Protein AF-A0A934IXE3-F1 (afdb_monomer_lite)

Structure (mmCIF, N/CA/C/O backbone):
data_AF-A0A934IXE3-F1
#
_entry.id   AF-A0A934IXE3-F1
#
loop_
_atom_site.group_PDB
_atom_site.id
_atom_site.type_symbol
_atom_site.label_atom_id
_atom_site.label_alt_id
_atom_site.label_comp_id
_atom_site.label_asym_id
_atom_site.label_entity_id
_atom_site.label_seq_id
_atom_site.pdbx_PDB_ins_code
_atom_site.Cartn_x
_atom_site.Cartn_y
_atom_site.Cartn_z
_atom_site.occupancy
_atom_site.B_iso_or_equiv
_atom_site.auth_seq_id
_atom_site.auth_comp_id
_atom_site.auth_asym_id
_atom_site.auth_atom_id
_atom_site.pdbx_PDB_model_num
ATOM 1 N N . MET A 1 1 ? 27.369 54.964 24.918 1.00 41.62 1 MET A N 1
ATOM 2 C CA . MET A 1 1 ? 25.984 54.658 24.508 1.00 41.62 1 MET A CA 1
ATOM 3 C C . MET A 1 1 ? 26.082 53.618 23.409 1.00 41.62 1 MET A C 1
ATOM 5 O O . MET A 1 1 ? 26.568 53.944 22.337 1.00 41.62 1 MET A O 1
ATOM 9 N N . MET A 1 2 ? 25.799 52.357 23.738 1.00 39.41 2 MET A N 1
ATOM 10 C CA . MET A 1 2 ? 25.852 51.229 22.805 1.00 39.41 2 MET A CA 1
ATOM 11 C C . MET A 1 2 ? 24.438 50.991 22.272 1.00 39.41 2 MET A C 1
ATOM 13 O O . MET A 1 2 ? 23.525 5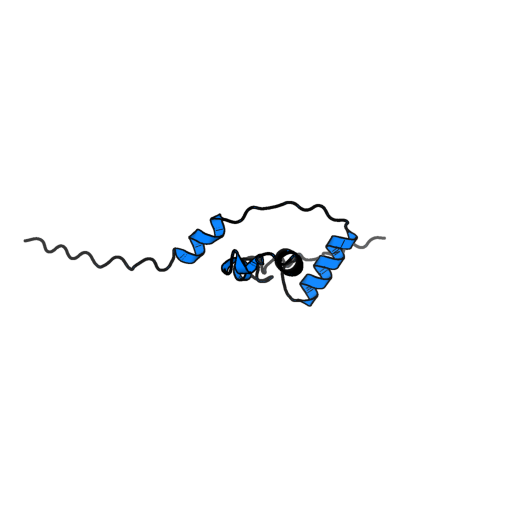0.786 23.067 1.00 39.41 2 MET A O 1
ATOM 17 N N . THR A 1 3 ? 24.256 51.058 20.957 1.00 46.75 3 THR A N 1
ATOM 18 C CA . THR A 1 3 ? 23.039 50.627 20.261 1.00 46.75 3 THR A CA 1
ATOM 19 C C . THR A 1 3 ? 23.228 49.176 19.840 1.00 46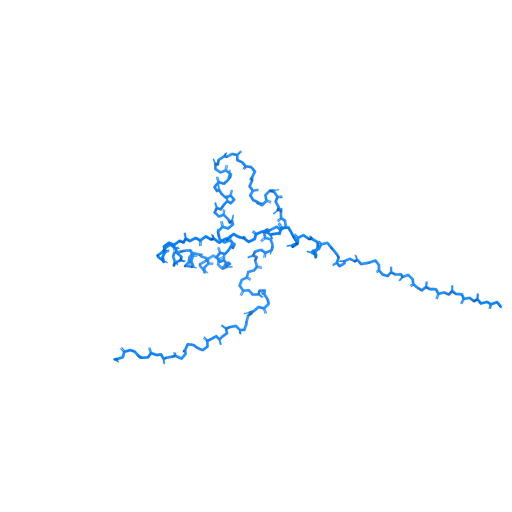.75 3 THR A C 1
ATOM 21 O O . THR A 1 3 ? 24.016 48.878 18.944 1.00 46.75 3 THR A O 1
ATOM 24 N N . THR A 1 4 ? 22.556 48.269 20.538 1.00 48.34 4 THR A N 1
ATOM 25 C CA . THR A 1 4 ? 22.414 46.863 20.159 1.00 48.34 4 THR A CA 1
ATOM 26 C C . THR A 1 4 ? 21.171 46.738 19.285 1.00 48.34 4 THR A C 1
ATOM 28 O O . THR A 1 4 ? 20.062 46.675 19.804 1.00 48.34 4 THR A O 1
ATOM 31 N N . ASP A 1 5 ? 21.362 46.698 17.969 1.00 47.59 5 ASP A N 1
ATOM 32 C CA . ASP A 1 5 ? 20.353 46.231 17.017 1.00 47.59 5 ASP A CA 1
ATOM 33 C C . ASP A 1 5 ? 20.688 44.780 16.651 1.00 47.59 5 ASP A C 1
ATOM 35 O O . ASP A 1 5 ? 21.647 44.497 15.933 1.00 47.59 5 ASP A O 1
ATOM 39 N N . LEU A 1 6 ? 19.923 43.849 17.219 1.00 55.50 6 LEU A N 1
ATOM 40 C CA . LEU A 1 6 ? 19.885 42.444 16.821 1.00 55.50 6 LEU A CA 1
ATOM 41 C C . LEU A 1 6 ? 18.729 42.289 15.825 1.00 55.50 6 LEU A C 1
ATOM 43 O O . LEU A 1 6 ? 17.585 42.487 16.237 1.00 55.50 6 LEU A O 1
ATOM 47 N N . PRO A 1 7 ? 18.967 41.933 14.550 1.00 52.28 7 PRO A N 1
ATOM 48 C CA . PRO A 1 7 ? 17.870 41.676 13.639 1.00 52.28 7 PRO A CA 1
ATOM 49 C C . PRO A 1 7 ? 17.234 40.315 13.936 1.00 52.28 7 PRO A C 1
ATOM 51 O O . PRO A 1 7 ? 17.902 39.292 14.102 1.00 52.28 7 PRO A O 1
ATOM 54 N N . GLU A 1 8 ? 15.912 40.392 14.008 1.00 48.75 8 GLU A N 1
ATOM 55 C CA . GLU A 1 8 ? 14.884 39.364 14.067 1.00 48.75 8 GLU A CA 1
ATOM 56 C C . GLU A 1 8 ? 15.306 38.001 13.503 1.00 48.75 8 GLU A C 1
ATOM 58 O O . GLU A 1 8 ? 15.623 37.837 12.322 1.00 48.75 8 GLU A O 1
ATOM 63 N N . GLN A 1 9 ? 15.245 36.993 14.376 1.00 45.75 9 GLN A N 1
ATOM 64 C CA . GLN A 1 9 ? 15.254 35.591 13.990 1.00 45.75 9 GLN A CA 1
ATOM 65 C C . GLN A 1 9 ? 14.105 35.349 13.010 1.00 45.75 9 GLN A C 1
ATOM 67 O O . GLN A 1 9 ? 12.937 35.344 13.396 1.00 45.75 9 GLN A O 1
ATOM 72 N N . GLN A 1 10 ? 14.455 35.121 11.745 1.00 41.34 10 GLN A N 1
ATOM 73 C CA . GLN A 1 10 ? 13.557 34.539 10.760 1.00 41.34 10 GLN A CA 1
ATOM 74 C C . GLN A 1 10 ? 12.968 33.260 11.358 1.00 41.34 10 GLN A C 1
ATOM 76 O O . GLN A 1 10 ? 13.677 32.279 11.601 1.00 41.34 10 GLN A O 1
ATOM 81 N N . MET A 1 11 ? 11.671 33.324 11.664 1.00 42.59 11 MET A N 1
ATOM 82 C CA . MET A 1 11 ? 10.879 32.205 12.141 1.00 42.59 11 MET A CA 1
ATOM 83 C C . MET A 1 11 ? 11.084 31.024 11.194 1.00 42.59 11 MET A C 1
ATOM 85 O O . MET A 1 11 ? 10.781 31.082 10.006 1.00 42.59 11 MET A O 1
ATOM 89 N N . GLN A 1 12 ? 11.647 29.962 11.761 1.00 47.66 12 GLN A N 1
ATOM 90 C CA . GLN A 1 12 ? 11.819 28.651 11.161 1.00 47.66 12 GLN A CA 1
ATOM 91 C C . GLN A 1 12 ? 10.469 28.086 10.701 1.00 47.66 12 GLN A C 1
ATOM 93 O O . GLN A 1 12 ? 9.808 27.352 11.431 1.00 47.66 12 GLN A O 1
ATOM 98 N N . GLU A 1 13 ? 10.111 28.329 9.446 1.00 43.06 13 GLU A N 1
ATOM 99 C CA . GLU A 1 13 ? 9.089 27.570 8.711 1.00 43.06 13 GLU A CA 1
ATOM 100 C C . GLU A 1 13 ? 9.633 26.230 8.174 1.00 43.06 13 GLU A C 1
ATOM 102 O O . GLU A 1 13 ? 9.143 25.673 7.198 1.00 43.06 13 GLU A O 1
ATOM 107 N N . SER A 1 14 ? 10.674 25.680 8.804 1.00 47.84 14 SER A N 1
ATOM 108 C CA . SER A 1 14 ? 11.356 24.465 8.332 1.00 47.84 14 SER A CA 1
ATOM 109 C C . SER A 1 14 ? 11.128 23.227 9.204 1.00 47.84 14 SER A C 1
ATOM 111 O O . SER A 1 14 ? 11.737 22.201 8.943 1.00 47.84 14 SER A O 1
ATOM 113 N N . THR A 1 15 ? 10.279 23.273 10.237 1.00 43.69 15 THR A N 1
ATOM 114 C CA . THR A 1 15 ? 10.233 22.189 11.248 1.00 43.69 15 THR A CA 1
ATOM 115 C C . THR A 1 15 ? 8.976 21.318 11.244 1.00 43.69 15 THR A C 1
ATOM 117 O O . THR A 1 15 ? 8.930 20.338 11.985 1.00 43.69 15 THR A O 1
ATOM 120 N N . SER A 1 16 ? 7.974 21.620 10.412 1.00 44.19 16 SER A N 1
ATOM 121 C CA . SER A 1 16 ? 6.739 20.820 10.353 1.00 44.19 16 SER A CA 1
ATOM 122 C C . SER A 1 16 ? 6.983 19.446 9.709 1.00 44.19 16 SER A C 1
ATOM 124 O O . SER A 1 16 ? 6.788 18.417 10.353 1.00 44.19 16 SER A O 1
ATOM 126 N N . CYS A 1 17 ? 7.539 19.418 8.490 1.00 44.56 17 CYS A N 1
ATOM 127 C CA . CYS A 1 17 ? 7.801 18.165 7.772 1.00 44.56 17 CYS A CA 1
ATOM 128 C C . CYS A 1 17 ? 8.846 17.273 8.466 1.00 44.56 17 CYS A C 1
ATOM 130 O O . CYS A 1 17 ? 8.735 16.051 8.421 1.00 44.56 17 CYS A O 1
ATOM 132 N N . ASP A 1 18 ? 9.842 17.864 9.134 1.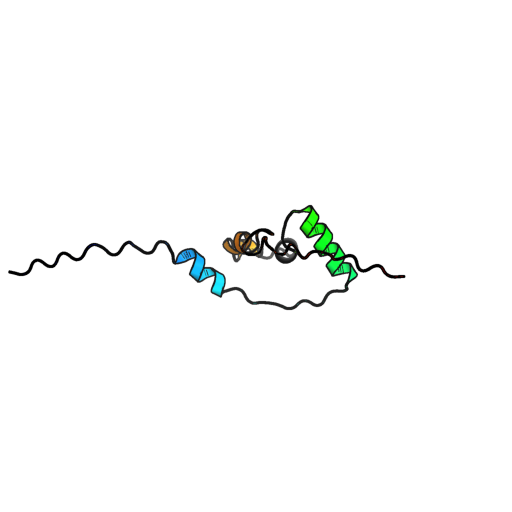00 49.44 18 ASP A N 1
ATOM 133 C CA . ASP A 1 18 ? 10.920 17.107 9.784 1.00 49.44 18 ASP A CA 1
ATOM 134 C C . ASP A 1 18 ? 10.480 16.398 11.070 1.00 49.44 18 ASP A C 1
ATOM 136 O O . ASP A 1 18 ? 11.132 15.441 11.482 1.00 49.44 18 ASP A O 1
ATOM 140 N N . ARG A 1 19 ? 9.382 16.819 11.714 1.00 48.88 19 ARG A N 1
ATOM 141 C CA . ARG A 1 19 ? 8.889 16.193 12.954 1.00 48.88 19 ARG A CA 1
ATOM 142 C C . ARG A 1 19 ? 8.017 14.960 12.711 1.00 48.88 19 ARG A C 1
ATOM 144 O O . ARG A 1 19 ? 7.991 14.073 13.560 1.00 48.88 19 ARG A O 1
ATOM 151 N N . GLU A 1 20 ? 7.332 14.873 11.573 1.00 54.41 20 GLU A N 1
ATOM 152 C CA . GLU A 1 20 ? 6.351 13.809 11.299 1.00 54.41 20 GLU A CA 1
ATOM 153 C C . GLU A 1 20 ? 6.996 12.493 10.828 1.00 54.41 20 GLU A C 1
ATOM 155 O O . GLU A 1 20 ? 6.527 11.409 11.181 1.00 54.41 20 GLU A O 1
ATOM 160 N N . VAL A 1 21 ? 8.144 12.562 10.140 1.00 55.12 21 VAL A N 1
ATOM 161 C CA . VAL A 1 21 ? 8.894 11.381 9.655 1.00 55.12 21 VAL A CA 1
ATOM 162 C C . VAL A 1 21 ? 9.365 10.466 10.802 1.00 55.12 21 VAL A C 1
ATOM 164 O O . VAL A 1 21 ? 9.549 9.264 10.605 1.00 55.12 21 VAL A O 1
ATOM 167 N N . TRP A 1 22 ? 9.499 10.995 12.024 1.00 52.03 22 TRP A N 1
ATOM 168 C CA . TRP A 1 22 ? 9.982 10.259 13.202 1.00 52.03 22 TRP A CA 1
ATOM 169 C C . TRP A 1 22 ? 9.003 9.211 13.739 1.00 52.03 22 TRP A C 1
ATOM 171 O O . TRP A 1 22 ? 9.401 8.380 14.554 1.00 52.03 22 TRP A O 1
ATOM 181 N N . ASN A 1 23 ? 7.741 9.218 13.298 1.00 71.44 23 ASN A N 1
ATOM 182 C CA . ASN A 1 23 ? 6.723 8.287 13.789 1.00 71.44 23 ASN A CA 1
ATOM 183 C C . ASN A 1 23 ? 6.414 7.139 12.808 1.00 71.44 23 ASN A C 1
ATOM 185 O O . ASN A 1 23 ? 5.332 6.553 12.846 1.00 71.44 23 ASN A O 1
ATOM 189 N N . VAL A 1 24 ? 7.350 6.806 11.912 1.00 79.69 24 VAL A N 1
ATOM 190 C CA . VAL A 1 24 ? 7.247 5.615 11.054 1.00 79.69 24 VAL A CA 1
ATOM 191 C C . VAL A 1 24 ? 7.977 4.446 11.707 1.00 79.69 24 VAL A C 1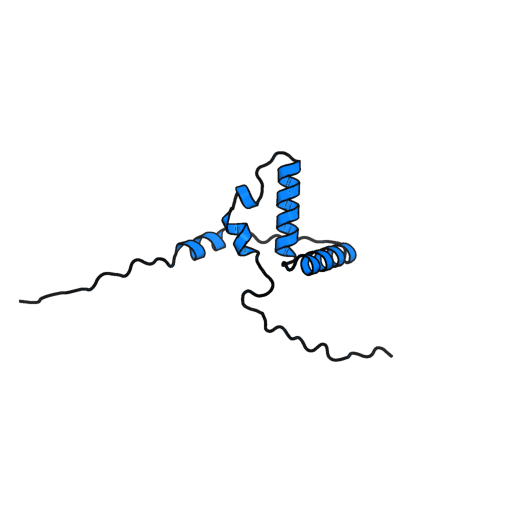
ATOM 193 O O . VAL A 1 24 ? 9.167 4.528 12.007 1.00 79.69 24 VAL A O 1
ATOM 196 N N . ARG A 1 25 ? 7.286 3.314 11.871 1.00 86.00 25 ARG A N 1
ATOM 197 C CA . ARG A 1 25 ? 7.909 2.046 12.269 1.00 86.00 25 ARG A CA 1
ATOM 198 C C . ARG A 1 25 ? 8.009 1.107 11.072 1.00 86.00 25 ARG A C 1
ATOM 200 O O . ARG A 1 25 ? 6.996 0.759 10.471 1.00 86.00 25 ARG A O 1
ATOM 207 N N . GLU A 1 26 ? 9.221 0.655 10.759 1.00 86.88 26 GLU A N 1
ATOM 208 C CA . GLU A 1 26 ? 9.441 -0.321 9.690 1.00 86.88 26 GLU A CA 1
ATOM 209 C C . GLU A 1 26 ? 8.967 -1.721 10.110 1.00 86.88 26 GLU A C 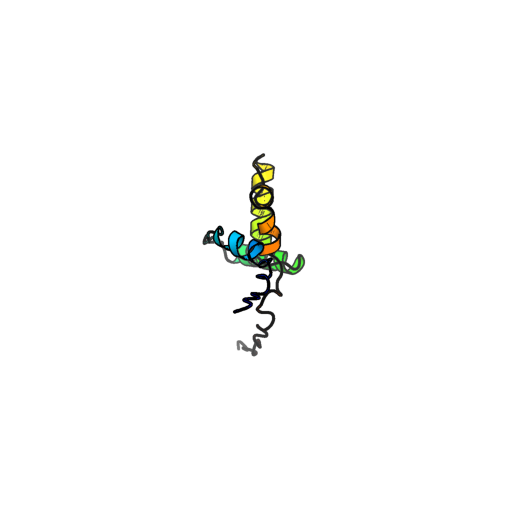1
ATOM 211 O O . GLU A 1 26 ? 9.279 -2.210 11.200 1.00 86.88 26 GLU A O 1
ATOM 216 N N . VAL A 1 27 ? 8.229 -2.384 9.218 1.00 89.94 27 VAL A N 1
ATOM 217 C CA . VAL A 1 27 ? 7.758 -3.763 9.386 1.00 89.94 27 VAL A CA 1
ATOM 218 C C . VAL A 1 27 ? 8.248 -4.603 8.212 1.00 89.94 27 VAL A C 1
ATOM 220 O O . VAL A 1 27 ? 8.030 -4.263 7.051 1.00 89.94 27 VAL A O 1
ATOM 223 N N . ARG A 1 28 ? 8.886 -5.740 8.510 1.00 93.00 28 ARG A N 1
ATOM 224 C CA . ARG A 1 28 ? 9.351 -6.694 7.496 1.00 93.00 28 ARG A CA 1
ATOM 225 C C . ARG A 1 28 ? 8.273 -7.731 7.203 1.00 93.00 28 ARG A C 1
ATOM 227 O O . ARG A 1 28 ? 7.947 -8.545 8.063 1.00 93.00 28 ARG A O 1
ATOM 234 N N . LEU A 1 29 ? 7.773 -7.737 5.972 1.00 91.62 29 LEU A N 1
ATOM 235 C CA . LEU A 1 29 ? 6.805 -8.718 5.481 1.00 91.62 29 LEU A CA 1
ATOM 236 C C . LEU A 1 29 ? 7.507 -9.762 4.607 1.00 91.62 29 LEU A C 1
ATOM 238 O O . LEU A 1 29 ? 8.286 -9.423 3.718 1.00 91.62 29 LEU A O 1
ATOM 242 N N . ARG A 1 30 ? 7.225 -11.046 4.851 1.00 95.44 30 ARG A N 1
ATOM 243 C CA . ARG A 1 30 ? 7.677 -12.151 3.994 1.00 95.44 30 ARG A CA 1
ATOM 244 C C . ARG A 1 30 ? 6.535 -12.555 3.074 1.00 95.44 30 ARG A C 1
ATOM 246 O O . ARG A 1 30 ? 5.461 -12.901 3.553 1.00 95.44 30 ARG A O 1
ATOM 253 N N . LEU A 1 31 ? 6.782 -12.529 1.769 1.00 93.81 31 LEU A N 1
ATOM 254 C CA . LEU A 1 31 ? 5.802 -12.877 0.743 1.00 93.81 31 LEU A CA 1
ATOM 255 C C . LEU A 1 31 ? 6.419 -13.868 -0.257 1.00 93.81 31 LEU A C 1
ATOM 257 O O . LEU A 1 31 ? 7.632 -13.823 -0.487 1.00 93.81 31 LEU A O 1
ATOM 261 N N . PRO A 1 32 ? 5.614 -14.746 -0.884 1.00 97.25 32 PRO A N 1
ATOM 262 C CA . PRO A 1 32 ? 6.073 -15.569 -1.997 1.00 97.25 32 PRO A CA 1
ATOM 263 C C . PRO A 1 32 ? 6.615 -14.706 -3.140 1.00 97.25 32 PRO A C 1
ATOM 265 O O . PRO A 1 32 ? 6.078 -13.631 -3.420 1.00 97.25 32 PRO A O 1
ATOM 268 N N . ARG A 1 33 ? 7.635 -15.200 -3.858 1.00 96.19 33 ARG A N 1
ATOM 269 C CA . ARG A 1 33 ? 8.247 -14.475 -4.991 1.00 96.19 33 ARG A CA 1
ATOM 270 C C . ARG A 1 33 ? 7.211 -14.022 -6.023 1.00 96.19 33 ARG A C 1
ATOM 272 O O . ARG A 1 33 ? 7.252 -12.872 -6.442 1.00 96.19 33 ARG A O 1
ATOM 279 N N . ALA A 1 34 ? 6.255 -14.888 -6.364 1.00 96.69 34 ALA A N 1
ATOM 280 C CA . ALA A 1 34 ? 5.172 -14.559 -7.292 1.00 96.69 34 ALA A CA 1
ATOM 281 C C . ALA A 1 34 ? 4.307 -13.382 -6.800 1.00 96.69 34 ALA A C 1
ATOM 283 O O . ALA A 1 34 ? 3.955 -12.509 -7.589 1.00 96.69 34 ALA A O 1
ATOM 284 N N . GLY A 1 35 ? 4.034 -13.310 -5.492 1.00 94.94 35 GLY A N 1
ATOM 285 C CA . GLY A 1 35 ? 3.298 -12.198 -4.888 1.00 94.94 35 GLY A CA 1
ATOM 286 C C . GLY A 1 35 ? 4.071 -10.881 -4.969 1.00 94.94 35 GLY A C 1
ATOM 287 O O . GLY A 1 35 ? 3.507 -9.861 -5.353 1.00 94.94 35 GLY A O 1
ATOM 288 N N . ILE A 1 36 ? 5.381 -10.908 -4.697 1.00 95.56 36 ILE A N 1
ATOM 289 C CA . ILE A 1 36 ? 6.242 -9.725 -4.866 1.00 95.56 36 ILE A CA 1
ATOM 290 C C . ILE A 1 36 ? 6.263 -9.259 -6.326 1.00 95.56 36 ILE A C 1
ATOM 292 O O . ILE A 1 36 ? 6.176 -8.059 -6.578 1.00 95.56 36 ILE A O 1
ATOM 296 N N . SER A 1 37 ? 6.353 -10.180 -7.288 1.00 96.88 37 SER A N 1
ATOM 297 C CA . SER A 1 37 ? 6.331 -9.837 -8.715 1.00 96.88 37 SER A CA 1
ATOM 298 C C . SER A 1 37 ? 5.014 -9.181 -9.135 1.00 96.88 37 SER A C 1
ATOM 300 O O . SER A 1 37 ? 5.045 -8.163 -9.821 1.00 96.88 37 SER A O 1
ATOM 302 N N . ALA A 1 38 ? 3.872 -9.702 -8.676 1.00 97.12 38 ALA A N 1
ATOM 303 C CA . ALA A 1 38 ? 2.564 -9.109 -8.953 1.00 97.12 38 ALA A CA 1
ATOM 304 C C . ALA A 1 38 ? 2.432 -7.694 -8.358 1.00 97.12 38 ALA A C 1
ATOM 306 O O . ALA A 1 38 ? 1.969 -6.776 -9.035 1.00 97.12 38 ALA A O 1
ATOM 307 N N . LEU A 1 39 ? 2.905 -7.489 -7.120 1.00 96.25 39 LEU A N 1
ATOM 308 C CA . LEU A 1 39 ? 2.924 -6.165 -6.488 1.00 96.25 39 LEU A CA 1
ATOM 309 C C . LEU A 1 39 ? 3.809 -5.175 -7.253 1.00 96.25 39 LEU A C 1
ATOM 311 O O . LEU A 1 39 ? 3.416 -4.025 -7.425 1.00 96.25 39 LEU A O 1
ATOM 315 N N . LYS A 1 40 ? 4.979 -5.609 -7.739 1.00 95.44 40 LYS A N 1
ATOM 316 C CA . LYS A 1 40 ? 5.862 -4.770 -8.565 1.00 95.44 40 LYS A CA 1
ATOM 317 C C . LYS A 1 40 ? 5.191 -4.357 -9.871 1.00 95.44 40 LYS A C 1
ATOM 319 O O . LYS A 1 40 ? 5.123 -3.168 -10.144 1.00 95.44 40 LYS A O 1
ATOM 324 N N . GLN A 1 41 ? 4.630 -5.310 -10.616 1.00 96.31 41 GLN A N 1
ATOM 325 C CA . GLN A 1 41 ? 3.933 -5.028 -11.877 1.00 96.31 41 GLN A CA 1
ATOM 326 C C . GLN A 1 41 ? 2.791 -4.028 -11.685 1.00 96.31 41 GLN A C 1
ATOM 328 O O . GLN A 1 41 ? 2.645 -3.094 -12.469 1.00 96.31 41 GLN A O 1
ATOM 333 N N . LYS A 1 42 ? 2.000 -4.190 -10.618 1.00 96.06 42 LYS A N 1
ATOM 334 C CA . LYS A 1 42 ? 0.909 -3.264 -10.314 1.00 96.06 42 LYS A CA 1
ATOM 335 C C . LYS A 1 42 ? 1.417 -1.884 -9.891 1.00 96.06 42 LYS A C 1
ATOM 337 O O . LYS A 1 42 ? 0.870 -0.883 -10.339 1.00 96.06 42 LYS A O 1
ATOM 342 N N . ALA A 1 43 ? 2.454 -1.822 -9.057 1.00 93.44 43 ALA A N 1
ATOM 343 C CA . ALA A 1 43 ? 3.048 -0.557 -8.632 1.00 93.44 43 ALA A CA 1
ATOM 344 C C . ALA A 1 43 ? 3.650 0.213 -9.818 1.00 93.44 43 ALA A C 1
ATOM 346 O O . ALA A 1 43 ? 3.471 1.424 -9.903 1.00 93.44 43 ALA A O 1
ATOM 347 N N . ASP A 1 44 ? 4.290 -0.496 -10.752 1.00 92.44 44 ASP A N 1
ATOM 348 C CA . ASP A 1 44 ? 4.828 0.074 -11.988 1.00 92.44 44 ASP A CA 1
ATOM 349 C C . ASP A 1 44 ? 3.708 0.600 -12.896 1.00 92.44 44 ASP A C 1
ATOM 351 O O . ASP A 1 44 ? 3.805 1.716 -13.398 1.00 92.44 44 ASP A O 1
ATOM 355 N N . ALA A 1 45 ? 2.619 -0.160 -13.059 1.00 94.62 45 ALA A N 1
ATOM 356 C CA . ALA A 1 45 ? 1.459 0.270 -13.842 1.00 94.62 45 ALA A CA 1
ATOM 357 C C . ALA A 1 45 ? 0.761 1.513 -13.256 1.00 94.62 45 ALA A C 1
ATOM 359 O O . ALA A 1 45 ? 0.210 2.318 -14.003 1.00 94.62 45 ALA A O 1
ATOM 360 N N . ASP A 1 46 ? 0.796 1.671 -11.932 1.00 90.50 46 ASP A N 1
ATOM 361 C CA . ASP A 1 46 ? 0.199 2.803 -11.216 1.00 90.50 46 ASP A CA 1
ATOM 362 C C . ASP A 1 46 ? 1.188 3.973 -10.998 1.00 90.50 46 ASP A C 1
ATOM 364 O O . ASP A 1 46 ? 0.819 4.956 -10.351 1.00 90.50 46 ASP A O 1
ATOM 368 N N . ASP A 1 47 ? 2.428 3.862 -11.497 1.00 89.69 47 ASP A N 1
ATOM 369 C CA . ASP A 1 47 ? 3.547 4.801 -11.300 1.00 89.69 47 ASP A CA 1
ATOM 370 C C . ASP A 1 47 ? 3.787 5.190 -9.824 1.00 89.69 47 ASP A C 1
ATOM 372 O O . ASP A 1 47 ? 3.891 6.356 -9.430 1.00 89.69 47 ASP A O 1
ATOM 376 N N . ILE A 1 48 ? 3.844 4.181 -8.952 1.00 89.12 48 ILE A N 1
ATOM 377 C CA . ILE A 1 48 ? 4.085 4.345 -7.513 1.00 89.12 48 ILE A CA 1
ATOM 378 C C . ILE A 1 48 ? 5.133 3.356 -6.991 1.00 89.12 48 ILE A C 1
ATOM 380 O O . ILE A 1 48 ? 5.536 2.404 -7.655 1.00 89.12 48 ILE A O 1
ATOM 384 N N . SER A 1 49 ? 5.597 3.571 -5.758 1.00 91.06 49 SER A N 1
ATOM 385 C CA . SER A 1 49 ? 6.441 2.591 -5.071 1.00 91.06 49 SER A CA 1
ATOM 386 C C . SER A 1 49 ? 5.623 1.372 -4.619 1.00 91.06 49 SER A C 1
ATOM 388 O O . SER A 1 49 ? 4.424 1.466 -4.348 1.00 91.06 49 SER A O 1
ATOM 390 N N . VAL A 1 50 ? 6.282 0.219 -4.461 1.00 92.44 50 VAL A N 1
ATOM 391 C CA . VAL A 1 50 ? 5.648 -0.981 -3.880 1.00 92.44 50 VAL A CA 1
ATOM 392 C C . VAL A 1 50 ? 5.125 -0.696 -2.467 1.00 92.44 50 VAL A C 1
ATOM 394 O O . VAL A 1 50 ? 4.040 -1.149 -2.115 1.00 92.44 50 VAL A O 1
ATOM 397 N N . ASN A 1 51 ? 5.840 0.109 -1.676 1.00 92.31 51 ASN A N 1
ATOM 398 C CA . ASN A 1 51 ? 5.401 0.503 -0.335 1.00 92.31 51 ASN A CA 1
ATOM 399 C C . ASN A 1 51 ? 4.128 1.358 -0.381 1.00 92.31 51 ASN A C 1
ATOM 401 O O . ASN A 1 51 ? 3.219 1.132 0.415 1.00 92.31 51 ASN A O 1
ATOM 405 N N . ALA A 1 52 ? 4.024 2.286 -1.339 1.00 92.38 52 ALA A N 1
ATOM 406 C CA . ALA A 1 52 ? 2.804 3.060 -1.555 1.00 92.38 52 ALA A CA 1
ATOM 407 C C . ALA A 1 52 ? 1.619 2.165 -1.928 1.00 92.38 52 ALA A C 1
ATOM 409 O O . ALA A 1 52 ? 0.517 2.356 -1.414 1.00 92.38 52 ALA A O 1
ATOM 410 N N . LEU A 1 53 ? 1.844 1.168 -2.788 1.00 94.69 53 LEU A N 1
ATOM 411 C CA . LEU A 1 53 ? 0.814 0.200 -3.155 1.00 94.69 53 LEU A CA 1
ATOM 412 C C . LEU A 1 53 ? 0.365 -0.630 -1.943 1.00 94.69 53 LEU A C 1
ATOM 414 O O . LEU A 1 53 ? -0.832 -0.758 -1.699 1.00 94.69 53 LEU A O 1
ATOM 418 N N . ILE A 1 54 ? 1.307 -1.151 -1.153 1.00 94.62 54 ILE A N 1
ATOM 419 C CA . ILE A 1 54 ? 1.005 -1.921 0.063 1.00 94.62 54 ILE A CA 1
ATOM 420 C C . ILE A 1 54 ? 0.216 -1.068 1.063 1.00 94.62 54 ILE A C 1
ATOM 422 O O . ILE A 1 54 ? -0.798 -1.526 1.582 1.00 94.62 54 ILE A O 1
ATOM 426 N N . ALA A 1 55 ? 0.622 0.181 1.296 1.00 93.88 55 ALA A N 1
ATOM 427 C CA . ALA A 1 55 ? -0.097 1.095 2.180 1.00 93.88 55 ALA A CA 1
ATOM 428 C C . ALA A 1 55 ? -1.537 1.354 1.709 1.00 93.88 55 ALA A C 1
ATOM 430 O O . ALA A 1 55 ? -2.447 1.395 2.533 1.00 93.88 55 ALA A O 1
ATOM 431 N N . ARG A 1 56 ? -1.767 1.464 0.390 1.00 94.44 56 ARG A N 1
ATOM 432 C CA . ARG A 1 56 ? -3.123 1.559 -0.180 1.00 94.44 56 ARG A CA 1
ATOM 433 C C . ARG A 1 56 ? -3.949 0.306 0.091 1.00 94.44 56 ARG A C 1
ATOM 435 O O . ARG A 1 56 ? -5.104 0.438 0.477 1.00 94.44 56 ARG A O 1
ATOM 442 N N . TYR A 1 57 ? -3.378 -0.885 -0.079 1.00 96.00 57 TYR A N 1
ATOM 443 C CA . TYR A 1 57 ? -4.093 -2.125 0.234 1.00 96.00 57 TYR A CA 1
ATOM 444 C C . TYR A 1 57 ? -4.408 -2.259 1.726 1.00 96.00 57 TYR A C 1
ATOM 446 O O . TYR A 1 57 ? -5.497 -2.705 2.074 1.00 96.00 57 TYR A O 1
ATOM 454 N N . ILE A 1 58 ? -3.503 -1.824 2.606 1.00 95.56 58 ILE A N 1
ATOM 455 C CA . ILE A 1 58 ? -3.759 -1.781 4.051 1.00 95.56 58 ILE A CA 1
ATOM 456 C C . ILE A 1 58 ? -4.888 -0.791 4.370 1.00 95.56 58 ILE A C 1
ATOM 458 O O . ILE A 1 58 ? -5.812 -1.150 5.092 1.00 95.56 58 ILE A O 1
ATOM 462 N N . ASP A 1 59 ? -4.856 0.425 3.810 1.00 96.00 59 ASP A N 1
ATOM 463 C CA . ASP A 1 59 ? -5.918 1.429 3.984 1.00 96.00 59 ASP A CA 1
ATOM 464 C C . ASP A 1 59 ? -7.286 0.898 3.532 1.00 96.00 59 ASP A C 1
ATOM 466 O O . ASP A 1 59 ? -8.271 1.024 4.256 1.00 96.00 59 ASP A O 1
ATOM 470 N N . GLN A 1 60 ? -7.333 0.250 2.365 1.00 96.75 60 GLN A N 1
ATOM 471 C CA . GLN A 1 60 ? -8.546 -0.370 1.832 1.00 96.75 60 GLN A CA 1
ATOM 472 C C . GLN A 1 60 ? -9.049 -1.512 2.720 1.00 96.75 60 GLN A C 1
ATOM 474 O O . GLN A 1 60 ? -10.245 -1.574 2.990 1.00 96.75 60 GLN A O 1
ATOM 479 N N . GLY A 1 61 ? -8.156 -2.386 3.197 1.00 97.62 61 GLY A N 1
ATOM 480 C CA . GLY A 1 61 ? -8.512 -3.479 4.103 1.00 97.62 61 GLY A CA 1
ATOM 481 C C . GLY A 1 61 ? -9.083 -2.976 5.429 1.00 97.62 61 GLY A C 1
ATOM 482 O O . GLY A 1 61 ? -10.129 -3.445 5.862 1.00 97.62 61 GLY A O 1
ATOM 483 N N . LEU A 1 62 ? -8.461 -1.957 6.032 1.00 97.44 62 LEU A N 1
ATOM 484 C CA . LEU A 1 62 ? -8.963 -1.339 7.265 1.00 97.44 62 LEU A CA 1
ATOM 485 C C . LEU A 1 62 ? -10.357 -0.729 7.075 1.00 97.44 62 LEU A C 1
ATOM 487 O O . LEU A 1 62 ? -11.237 -0.944 7.906 1.00 97.44 62 LEU A O 1
ATOM 491 N N . LYS A 1 63 ? -10.577 -0.012 5.969 1.00 97.00 63 LYS A N 1
ATOM 492 C CA . LYS A 1 63 ? -11.882 0.588 5.653 1.00 97.00 63 LYS A CA 1
ATOM 493 C C . LYS A 1 63 ? -12.959 -0.454 5.382 1.00 97.00 63 LYS A C 1
ATOM 495 O O . LYS A 1 63 ? -14.094 -0.268 5.813 1.00 97.00 63 LYS A O 1
ATOM 500 N N . ALA A 1 64 ? -12.615 -1.541 4.690 1.00 97.50 64 ALA A N 1
ATOM 501 C CA . ALA A 1 64 ? -13.530 -2.659 4.464 1.00 97.50 64 ALA A CA 1
ATOM 502 C C . ALA A 1 64 ? -13.986 -3.296 5.790 1.00 97.50 64 ALA A C 1
ATOM 504 O O . ALA A 1 64 ? -15.143 -3.688 5.910 1.00 97.50 64 ALA A O 1
ATOM 505 N N . ASP A 1 65 ? -13.116 -3.290 6.802 1.00 97.31 65 ASP A N 1
ATOM 506 C CA . ASP A 1 65 ? -13.411 -3.732 8.169 1.00 97.31 65 ASP A CA 1
ATOM 507 C C . ASP A 1 65 ? -14.062 -2.640 9.051 1.00 97.31 65 ASP A C 1
ATOM 509 O O . ASP A 1 65 ? -14.105 -2.775 10.276 1.00 97.31 65 ASP A O 1
ATOM 513 N N . ALA A 1 66 ? -14.552 -1.542 8.459 1.00 96.62 66 ALA A N 1
ATOM 514 C CA . ALA A 1 66 ? -15.139 -0.387 9.151 1.00 96.62 66 ALA A CA 1
ATOM 515 C C . ALA A 1 66 ? -14.219 0.254 10.212 1.00 96.62 66 ALA A C 1
ATOM 517 O O . ALA A 1 66 ? -14.680 0.818 11.208 1.00 96.62 66 ALA A O 1
ATOM 518 N N . ARG A 1 67 ? -12.900 0.177 10.003 1.00 96.44 67 ARG A N 1
ATOM 519 C CA . ARG A 1 67 ? -11.887 0.849 10.824 1.00 96.44 67 ARG A CA 1
ATOM 520 C C . ARG A 1 67 ? -11.420 2.133 10.151 1.00 96.44 67 ARG A C 1
ATOM 522 O O . ARG A 1 67 ? -11.517 2.280 8.934 1.00 96.44 67 ARG A O 1
ATOM 529 N N . ALA A 1 68 ? -10.854 3.033 10.955 1.00 95.12 68 ALA A N 1
ATOM 530 C CA . ALA A 1 68 ? -10.163 4.206 10.436 1.00 95.12 68 ALA A CA 1
ATOM 531 C C . ALA A 1 68 ? -9.047 3.776 9.474 1.00 95.12 68 ALA A C 1
ATOM 533 O O . ALA A 1 68 ? -8.235 2.899 9.793 1.00 95.12 68 ALA A O 1
ATOM 534 N N . GLY A 1 69 ? -9.026 4.391 8.294 1.00 94.19 69 GLY A N 1
ATOM 535 C CA . GLY A 1 69 ? -8.016 4.122 7.278 1.00 94.19 69 GLY A CA 1
ATOM 536 C C . GLY A 1 69 ? -6.624 4.573 7.710 1.00 94.19 69 GLY A C 1
ATOM 537 O O . GLY A 1 69 ? -6.465 5.487 8.519 1.00 94.19 69 GLY A O 1
ATOM 538 N N . LEU A 1 70 ? -5.587 3.991 7.109 1.00 92.06 70 LEU A N 1
ATOM 539 C CA . LEU A 1 70 ? -4.204 4.393 7.365 1.00 92.06 70 LEU A CA 1
ATOM 540 C C . LEU A 1 70 ? -3.985 5.885 7.063 1.00 92.06 70 LEU A C 1
ATOM 542 O O . LEU A 1 70 ? -3.322 6.578 7.830 1.00 92.06 70 LEU A O 1
ATOM 546 N N . PHE A 1 71 ? -4.589 6.395 5.985 1.00 91.44 71 PHE A N 1
ATOM 547 C CA . PHE A 1 71 ? -4.467 7.808 5.605 1.00 91.44 71 PHE A CA 1
ATOM 548 C C . PHE A 1 71 ? -5.412 8.739 6.375 1.00 91.44 71 PHE A C 1
ATOM 550 O O . PHE A 1 71 ? -5.287 9.953 6.264 1.00 91.44 71 PHE A O 1
ATOM 557 N N . GLU A 1 72 ? -6.362 8.194 7.133 1.00 92.12 72 GLU A N 1
ATOM 558 C CA . GLU A 1 72 ? -7.169 8.972 8.083 1.00 92.12 72 GLU A CA 1
ATOM 559 C C . GLU A 1 72 ? -6.423 9.123 9.409 1.00 92.12 72 GLU A C 1
ATOM 561 O O . GLU A 1 72 ? -6.426 10.197 10.002 1.00 92.12 72 GLU A O 1
ATOM 566 N N . LEU A 1 73 ? -5.731 8.062 9.838 1.00 90.75 73 LEU A N 1
ATOM 567 C CA . LEU A 1 73 ? -4.882 8.067 11.029 1.00 90.75 73 LEU A CA 1
ATOM 568 C C . LEU A 1 73 ? -3.627 8.935 10.851 1.00 90.75 73 LEU A C 1
ATOM 570 O O . LEU A 1 73 ? -3.157 9.536 11.814 1.00 90.75 73 LEU A O 1
ATOM 574 N N . ALA A 1 74 ? -3.082 8.999 9.634 1.00 89.69 74 ALA A N 1
ATOM 575 C CA . ALA A 1 74 ? -1.927 9.822 9.292 1.00 89.69 74 ALA A CA 1
ATOM 576 C C . ALA A 1 74 ? -2.058 10.366 7.859 1.00 89.69 74 ALA A C 1
ATOM 578 O O . ALA A 1 74 ? -1.602 9.748 6.895 1.00 89.69 74 ALA A O 1
ATOM 579 N N . SER A 1 75 ? -2.678 11.538 7.709 1.00 85.88 75 SER A N 1
ATOM 580 C CA . SER A 1 75 ? -2.908 12.173 6.401 1.00 85.88 75 SER A CA 1
ATOM 581 C C . SER A 1 75 ? -1.610 12.486 5.648 1.00 85.88 75 SER A C 1
ATOM 583 O O . SER A 1 75 ? -1.530 12.238 4.444 1.00 85.88 75 SER A O 1
ATOM 585 N N . TRP A 1 76 ? -0.570 12.922 6.367 1.00 83.69 76 TRP A N 1
ATOM 586 C CA . TRP A 1 76 ? 0.774 13.200 5.840 1.00 83.69 76 TRP A CA 1
ATOM 587 C C . TRP A 1 76 ? 1.462 11.964 5.239 1.00 83.69 76 TRP A C 1
ATOM 589 O O . TRP A 1 76 ? 2.305 12.068 4.345 1.00 83.69 76 TRP A O 1
ATOM 599 N N . PHE A 1 77 ? 1.086 10.760 5.684 1.00 85.44 77 PHE A N 1
ATOM 600 C CA . PHE A 1 77 ? 1.744 9.521 5.271 1.00 85.44 77 PHE A CA 1
ATOM 601 C C . PHE A 1 77 ? 1.520 9.198 3.787 1.00 85.44 77 PHE A C 1
ATOM 603 O O . PHE A 1 77 ? 2.318 8.497 3.165 1.00 85.44 77 PHE A O 1
ATOM 610 N N . ARG A 1 78 ? 0.453 9.739 3.183 1.00 82.88 78 ARG A N 1
ATOM 611 C CA . ARG A 1 78 ? 0.204 9.615 1.740 1.00 82.88 78 ARG A CA 1
ATOM 612 C C . ARG A 1 78 ? 1.330 10.238 0.914 1.00 82.88 78 ARG A C 1
ATOM 614 O O . ARG A 1 78 ? 1.720 9.658 -0.101 1.00 82.88 78 ARG A O 1
ATOM 621 N N . ASP A 1 79 ? 1.832 11.387 1.349 1.00 81.00 79 ASP A N 1
ATOM 622 C CA . ASP A 1 79 ? 2.849 12.149 0.626 1.00 81.00 79 ASP A CA 1
ATOM 623 C C . ASP A 1 79 ? 4.251 11.594 0.891 1.00 81.00 79 ASP A C 1
ATOM 625 O O . ASP A 1 79 ? 5.064 11.523 -0.028 1.00 81.00 79 ASP A O 1
ATOM 629 N N . TYR A 1 80 ? 4.485 11.060 2.096 1.00 80.44 80 TYR A N 1
ATOM 630 C CA . TYR A 1 80 ? 5.710 10.332 2.452 1.00 80.44 80 TYR A CA 1
ATOM 631 C C . TYR A 1 80 ? 6.013 9.146 1.512 1.00 80.44 80 TYR A C 1
ATOM 633 O O . TYR A 1 80 ? 7.171 8.816 1.265 1.00 80.44 80 TYR A O 1
ATOM 641 N N . LEU A 1 81 ? 4.981 8.498 0.960 1.00 81.44 81 LEU A N 1
ATOM 642 C CA . LEU A 1 81 ? 5.126 7.283 0.149 1.00 81.44 81 LEU A CA 1
ATOM 643 C C . LEU A 1 81 ? 5.317 7.527 -1.366 1.00 81.44 81 LEU A C 1
ATOM 645 O O . LEU A 1 81 ? 5.507 6.560 -2.115 1.00 81.44 81 LEU A O 1
ATOM 649 N N . ARG A 1 82 ? 5.254 8.779 -1.846 1.00 70.81 82 ARG A N 1
ATOM 650 C CA . ARG A 1 82 ? 5.220 9.139 -3.283 1.00 70.81 82 ARG A CA 1
ATOM 651 C C . ARG A 1 82 ? 6.565 9.688 -3.807 1.00 70.81 82 ARG A C 1
ATOM 653 O O . ARG A 1 82 ? 7.246 10.381 -3.062 1.00 70.81 82 ARG A O 1
ATOM 660 N N . PRO A 1 83 ? 6.850 9.627 -5.130 1.00 56.31 83 PRO A N 1
ATOM 661 C CA . PRO A 1 83 ? 6.861 8.523 -6.108 1.00 56.31 83 PRO A CA 1
ATOM 662 C C . PRO A 1 83 ? 8.313 8.031 -6.385 1.00 56.31 83 PRO A C 1
ATOM 664 O O . PRO A 1 83 ? 9.245 8.440 -5.694 1.00 56.31 83 PRO A O 1
ATOM 667 N N . LYS A 1 84 ? 8.528 7.179 -7.410 1.00 53.22 84 LYS A N 1
ATOM 668 C CA . LYS A 1 84 ? 9.833 6.667 -7.923 1.00 53.22 84 LYS A CA 1
ATOM 669 C C . LYS A 1 84 ? 10.816 7.753 -8.452 1.00 53.22 84 LYS A C 1
ATOM 671 O O . LYS A 1 84 ? 11.537 7.539 -9.421 1.00 53.22 84 LYS A O 1
ATOM 676 N N . GLY A 1 85 ? 10.869 8.920 -7.817 1.00 48.00 85 GLY A N 1
ATOM 677 C CA . GLY A 1 85 ? 11.730 10.047 -8.186 1.00 48.00 85 GLY A CA 1
ATOM 678 C C . GLY A 1 85 ? 12.164 10.935 -7.016 1.00 48.00 85 GLY A C 1
ATOM 679 O O . GLY A 1 85 ? 12.684 12.024 -7.241 1.00 48.00 85 GLY A O 1
ATOM 680 N N . GLY A 1 86 ? 11.958 10.502 -5.768 1.00 43.59 86 GLY A N 1
ATOM 681 C CA . GLY A 1 86 ? 12.456 11.191 -4.576 1.00 43.59 86 GLY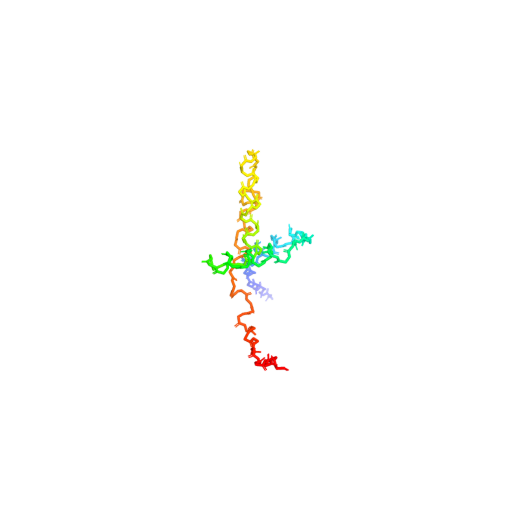 A CA 1
ATOM 682 C C . GLY A 1 86 ? 13.843 10.684 -4.174 1.00 43.59 86 GLY A C 1
ATOM 683 O O . GLY A 1 86 ? 13.962 9.596 -3.626 1.00 43.59 86 GLY A O 1
ATOM 684 N N . ARG A 1 87 ? 14.872 11.498 -4.443 1.00 46.84 87 ARG A N 1
ATOM 685 C CA . ARG A 1 87 ? 16.316 11.358 -4.127 1.00 46.84 87 ARG A CA 1
ATOM 686 C C . ARG A 1 87 ? 17.192 10.372 -4.914 1.00 46.84 87 ARG A C 1
ATOM 688 O O . ARG A 1 87 ? 18.366 10.692 -5.042 1.00 46.84 87 ARG A O 1
ATOM 695 N N . ASP A 1 88 ? 16.671 9.303 -5.522 1.00 43.00 88 ASP A N 1
ATOM 696 C CA . ASP A 1 88 ? 17.514 8.296 -6.215 1.00 43.00 88 ASP A CA 1
ATOM 697 C C . ASP A 1 88 ? 17.134 8.004 -7.683 1.00 43.00 88 ASP A C 1
ATOM 699 O O . ASP A 1 88 ? 17.264 6.884 -8.180 1.00 43.00 88 ASP A O 1
ATOM 703 N N . SER A 1 89 ? 16.766 9.027 -8.464 1.00 42.88 89 SER A N 1
ATOM 704 C CA . SER A 1 89 ? 16.623 8.926 -9.935 1.00 42.88 89 SER A CA 1
ATOM 705 C C . SER A 1 89 ? 17.946 8.655 -10.685 1.00 42.88 89 SER A C 1
ATOM 707 O O . SER A 1 89 ? 18.068 8.943 -11.876 1.00 42.88 89 SER A O 1
ATOM 709 N N . ARG A 1 90 ? 18.961 8.092 -10.018 1.00 37.28 90 ARG A N 1
ATOM 710 C CA . ARG A 1 90 ? 20.225 7.661 -10.621 1.00 37.28 90 ARG A CA 1
ATOM 711 C C . ARG A 1 90 ? 20.617 6.244 -10.206 1.00 37.28 90 ARG A C 1
ATOM 713 O O . ARG A 1 90 ? 21.785 5.968 -9.991 1.00 37.28 90 ARG A O 1
ATOM 720 N N . ALA A 1 91 ? 19.670 5.314 -10.207 1.00 38.28 91 ALA A N 1
ATOM 721 C CA . ALA A 1 91 ? 19.991 3.909 -10.444 1.00 38.28 91 ALA A CA 1
ATOM 722 C C . ALA A 1 91 ? 19.653 3.545 -11.898 1.00 38.28 91 ALA A C 1
ATOM 724 O O . ALA A 1 91 ? 18.838 2.671 -12.175 1.00 38.28 91 ALA A O 1
ATOM 725 N N . LYS A 1 92 ? 20.319 4.214 -12.852 1.00 37.81 92 LYS A N 1
ATOM 726 C CA . LYS A 1 92 ? 20.640 3.582 -14.139 1.00 37.81 92 LYS A CA 1
ATOM 727 C C . LYS A 1 92 ? 21.686 2.510 -13.817 1.00 37.81 92 LYS A C 1
ATOM 729 O O . LYS A 1 92 ? 22.878 2.717 -14.007 1.00 37.81 92 LYS A O 1
ATOM 734 N N . SER A 1 93 ? 21.253 1.398 -13.231 1.00 40.62 93 SER A N 1
ATOM 735 C CA . SER A 1 93 ? 22.028 0.169 -13.289 1.00 40.62 93 SER A CA 1
ATOM 736 C C . SER A 1 93 ? 21.914 -0.302 -14.728 1.00 40.62 93 SER A C 1
ATOM 738 O O . SER A 1 93 ? 20.882 -0.833 -15.138 1.00 40.62 93 SER A O 1
ATOM 740 N N . THR A 1 94 ? 22.947 0.016 -15.499 1.00 39.41 94 THR A N 1
ATOM 741 C CA . THR A 1 94 ? 23.383 -0.725 -16.674 1.00 39.41 94 THR A CA 1
ATOM 742 C C . THR A 1 94 ? 23.098 -2.202 -16.415 1.00 39.41 94 THR A C 1
ATOM 744 O O . THR A 1 94 ? 23.732 -2.820 -15.562 1.00 39.41 94 THR A O 1
ATOM 747 N N . ILE A 1 95 ? 22.061 -2.740 -17.055 1.00 44.69 95 ILE A N 1
ATOM 748 C CA . ILE A 1 95 ? 21.948 -4.184 -17.202 1.00 44.69 95 ILE A CA 1
ATOM 749 C C . ILE A 1 95 ? 22.955 -4.484 -18.302 1.00 44.69 95 ILE A C 1
ATOM 751 O O . ILE A 1 95 ? 22.633 -4.378 -19.482 1.00 44.69 95 ILE A O 1
ATOM 755 N N . ASP A 1 96 ? 24.198 -4.726 -17.887 1.00 39.00 96 ASP A N 1
ATOM 756 C CA . ASP A 1 96 ? 25.113 -5.514 -18.694 1.00 39.00 96 ASP A CA 1
ATOM 757 C C . ASP A 1 96 ? 24.445 -6.878 -18.875 1.00 39.00 96 ASP A C 1
ATOM 759 O O . ASP A 1 96 ? 24.195 -7.622 -17.924 1.00 39.00 96 ASP A O 1
ATOM 763 N N . GLU A 1 97 ? 24.023 -7.092 -20.113 1.00 49.12 97 GLU A N 1
ATOM 764 C CA . GLU A 1 97 ? 24.104 -8.338 -20.858 1.00 49.12 97 GLU A CA 1
ATOM 765 C C . GLU A 1 97 ? 24.872 -9.439 -20.102 1.00 49.12 97 GLU A C 1
ATOM 767 O O . GLU A 1 97 ? 26.099 -9.488 -20.091 1.00 49.12 97 GLU A O 1
ATOM 772 N N . LEU A 1 98 ? 24.132 -10.335 -19.448 1.00 47.19 98 LEU A N 1
ATOM 773 C CA . LEU A 1 98 ? 24.639 -11.656 -19.096 1.00 47.19 98 LEU A CA 1
ATOM 774 C C . LEU A 1 98 ? 23.824 -12.672 -19.878 1.00 47.19 98 LEU A C 1
ATOM 776 O O . LEU A 1 98 ? 22.751 -13.123 -19.473 1.00 47.19 98 LEU A O 1
ATOM 780 N N . ASP A 1 99 ? 24.377 -12.924 -21.056 1.00 44.31 99 ASP A N 1
ATOM 781 C CA . ASP A 1 99 ? 24.179 -14.086 -21.898 1.00 44.31 99 ASP A CA 1
ATOM 782 C C . ASP A 1 99 ? 24.273 -15.358 -21.036 1.00 44.31 99 ASP A C 1
ATOM 784 O O . ASP A 1 99 ? 25.248 -15.564 -20.309 1.00 44.31 99 ASP A O 1
ATOM 788 N N . PHE A 1 100 ? 23.238 -16.193 -21.076 1.00 46.31 100 PHE A N 1
ATOM 789 C CA . PHE A 1 100 ? 23.281 -17.546 -20.525 1.00 46.31 100 PHE A CA 1
ATOM 790 C C . PHE A 1 100 ? 23.219 -18.522 -21.700 1.00 46.31 100 PHE A C 1
ATOM 792 O O . PHE A 1 100 ? 22.140 -18.991 -22.069 1.00 46.31 100 PHE A O 1
ATOM 799 N N . THR A 1 101 ? 24.386 -18.809 -22.274 1.00 53.88 101 THR A N 1
ATOM 800 C CA . THR A 1 101 ? 24.675 -20.084 -22.953 1.00 53.88 101 THR A CA 1
ATOM 801 C C . THR A 1 101 ? 25.300 -21.064 -21.981 1.00 53.88 101 THR A C 1
ATOM 803 O O . THR A 1 101 ? 26.229 -20.638 -21.255 1.00 53.88 101 THR A O 1
#

Organism: NCBI:txid2798801

Foldseek 3Di:
DDDDDDDDDPPPPPPPVVVPVVPDDDDDDDDPPVVVVVLVVVCVVVQADSVLSVLVVQQVVCVVVVHHGPCNVPVCVNVVRDHPPPPPPPPPVPPPDDDDD

Sequence (101 aa):
MMTTDLPEQQMQESTSCDREVWNVREVRLRLPRAGISALKQKADADDISVNALIARYIDQGLKADARAGLFELASWFRDYLRPKGGRDSRAKSTIDELDFT

Secondary structure (DSSP, 8-state):
------------TTSHHHHHGGG---------HHHHHHHHHHHHHTTS-HHHHHHHHHHHHHHHTTSPPHHHH-TTHHHHT--TTSS-TT-----------

Radius of gyration: 21.82 Å; chains: 1; bounding box: 41×75×48 Å

pLDDT: mean 73.23, std 23.09, range [37.28, 97.62]